Protein AF-A0A1B6C980-F1 (afdb_monomer_lite)

InterPro domains:
  IPR018631 AAA-ATPase-like domain [PF09820] (19-109)

pLDDT: mean 79.02, std 10.51, range [51.47, 93.81]

Secondary structure (DSSP, 8-state):
-GGG-GGGGSSHHHHHHHHHHHTT-S---SHHHHHHHHHHHHHHHHHHHTSPEEEEETTTTHHHHHHHHTT-TTHHHHHHHHHHHHHHHHHTTTTTEEEEEE--SS-HHHH-TTS--SSPPP--TTTSS---SS----HHHHHHHHHHH-SSHHHHHHHHHHHHHHH-

Radius of gyration: 23.88 Å; chains: 1; bounding box: 45×34×68 Å

Organism: NCBI:txid38151

Sequence (168 aa):
YLLKNETLFENKDILNSFRKYRNSEVVLKTHEDVRRPIELLLELLFRHFNHKVYVLIDNYDAHLESLLFTRVSDLDQVLTFIVTVHEEFFHHNEDYISGAFLTGVMRLSTLVPSIPFTRIRHFRFYLDHVFSDFYGIAFFELDHMLEKLFADEAERNETRREIDAYYA

Foldseek 3Di:
DLVVDVVLPPDVVLVVLQVCVVVVVDDQDDLCSLQVNLLSVLVSVCVVVVHADEAEAEALCVVCVVVVVDPDPCSLVVLVSSVCSVVCSCVVRVVRHPYYDYYHPDPSVVVNVPDPPPPDDDDDPPPPDPDDPDDDQDPVSLLVVLVVPDVDPVVSVVVVVVVVVVVD

Structure (mmCIF, N/CA/C/O backbone):
data_AF-A0A1B6C980-F1
#
_entry.id   AF-A0A1B6C980-F1
#
loop_
_atom_site.group_PDB
_atom_site.id
_atom_site.type_symbol
_atom_site.label_atom_id
_atom_site.label_alt_id
_atom_site.label_comp_id
_atom_site.label_asym_id
_atom_site.label_entity_id
_atom_site.label_seq_id
_atom_site.pdbx_PDB_ins_code
_atom_site.Cartn_x
_atom_site.Cartn_y
_atom_site.Cartn_z
_atom_site.occupancy
_atom_site.B_iso_or_equiv
_atom_site.auth_seq_id
_atom_site.auth_comp_id
_atom_site.auth_asym_id
_atom_site.auth_atom_id
_atom_site.pdbx_PDB_model_num
ATOM 1 N N . TYR A 1 1 ? -17.922 1.858 -2.204 1.00 73.69 1 TYR A N 1
ATOM 2 C CA . TYR A 1 1 ? -18.114 0.444 -2.565 1.00 73.69 1 TYR A CA 1
ATOM 3 C C . TYR A 1 1 ? -18.517 -0.363 -1.336 1.00 73.69 1 TYR A C 1
ATOM 5 O O . TYR A 1 1 ? -19.688 -0.697 -1.255 1.00 73.69 1 TYR A O 1
ATOM 13 N N . LEU A 1 2 ? -17.650 -0.519 -0.323 1.00 81.94 2 LEU A N 1
ATOM 14 C CA . LEU A 1 2 ? -17.975 -1.232 0.929 1.00 81.94 2 LEU A CA 1
ATOM 15 C C . LEU A 1 2 ? -19.236 -0.714 1.640 1.00 81.94 2 LEU A C 1
ATOM 17 O O . LEU A 1 2 ? -20.099 -1.505 1.984 1.00 81.94 2 LEU A O 1
ATOM 21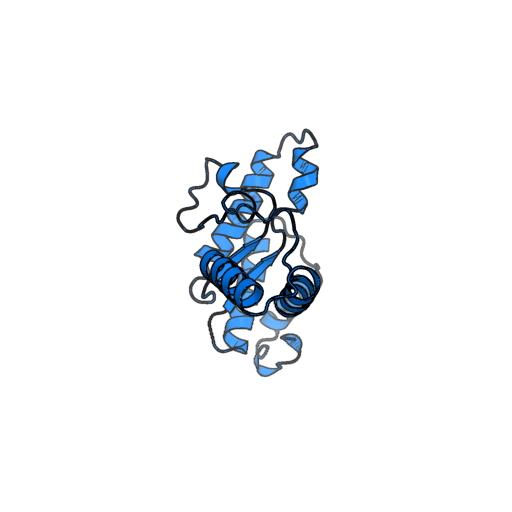 N N . LEU A 1 3 ? -19.408 0.610 1.756 1.00 82.19 3 LEU A N 1
ATOM 22 C CA . LEU A 1 3 ? -20.595 1.242 2.368 1.00 82.19 3 LEU A CA 1
ATOM 23 C C . LEU A 1 3 ? -21.943 0.892 1.709 1.00 82.19 3 LEU A C 1
ATOM 25 O O . LEU A 1 3 ? -22.978 1.232 2.266 1.00 82.19 3 LEU A O 1
ATOM 29 N N . LYS A 1 4 ? -21.941 0.278 0.518 1.00 82.56 4 LYS A N 1
ATOM 30 C CA . LYS A 1 4 ? -23.165 -0.182 -0.156 1.00 82.56 4 LYS A CA 1
ATOM 31 C C . LYS A 1 4 ? -23.596 -1.583 0.299 1.00 82.56 4 LYS A C 1
ATOM 33 O O . LYS A 1 4 ? -24.686 -2.009 -0.053 1.00 82.56 4 LYS A O 1
ATOM 38 N N . ASN A 1 5 ? -22.740 -2.305 1.020 1.00 80.31 5 ASN A N 1
ATOM 39 C CA . ASN A 1 5 ? -23.028 -3.632 1.546 1.00 80.31 5 ASN A CA 1
ATOM 40 C C . ASN A 1 5 ? -23.474 -3.493 3.012 1.00 80.31 5 ASN A C 1
ATOM 42 O O . ASN A 1 5 ? -22.651 -3.277 3.899 1.00 80.31 5 ASN A O 1
ATOM 46 N N . GLU A 1 6 ? -24.785 -3.571 3.250 1.00 75.94 6 GLU A N 1
ATOM 47 C CA . GLU A 1 6 ? -25.385 -3.357 4.575 1.00 75.94 6 GLU A CA 1
ATOM 48 C C . GLU A 1 6 ? -25.046 -4.475 5.573 1.00 75.94 6 GLU A C 1
ATOM 50 O O . GLU A 1 6 ? -24.842 -4.194 6.752 1.00 75.94 6 GLU A O 1
ATOM 55 N N . THR A 1 7 ? -24.883 -5.717 5.104 1.00 81.88 7 THR A N 1
ATOM 56 C CA . THR A 1 7 ? -24.521 -6.872 5.950 1.00 81.88 7 THR A CA 1
ATOM 57 C C . THR A 1 7 ? -23.082 -6.795 6.465 1.00 81.88 7 THR A C 1
ATOM 59 O O . THR A 1 7 ? -22.725 -7.430 7.450 1.00 81.88 7 THR A O 1
ATOM 62 N N . LEU A 1 8 ? -22.229 -5.983 5.835 1.00 82.88 8 LEU A N 1
ATOM 63 C CA . LEU A 1 8 ? -20.859 -5.755 6.298 1.00 82.88 8 LEU A CA 1
ATOM 64 C C . LEU A 1 8 ? -20.797 -4.950 7.608 1.00 82.88 8 LEU A C 1
ATOM 66 O O . LEU A 1 8 ? -19.801 -5.006 8.328 1.00 82.88 8 LEU A O 1
ATOM 70 N N . PHE A 1 9 ? -21.850 -4.182 7.897 1.00 85.06 9 PHE A N 1
ATOM 71 C CA . PHE A 1 9 ? -21.899 -3.176 8.958 1.00 85.06 9 PHE A CA 1
ATOM 72 C C . PHE A 1 9 ? -23.024 -3.437 9.965 1.00 85.06 9 PHE A C 1
ATOM 74 O O . PHE A 1 9 ? -23.601 -2.498 10.514 1.00 85.06 9 PHE A O 1
ATOM 81 N N . GLU A 1 10 ? -23.323 -4.709 10.240 1.00 75.44 10 GLU A N 1
ATOM 82 C CA . GLU A 1 10 ? -24.309 -5.102 11.259 1.00 75.44 10 GLU A CA 1
ATOM 83 C C . GLU A 1 10 ? -23.983 -4.500 12.637 1.00 75.44 10 GLU A C 1
ATOM 85 O O . GLU A 1 10 ? -24.878 -4.101 13.385 1.00 75.44 10 GLU A O 1
ATOM 90 N N . ASN A 1 11 ? -22.690 -4.341 12.943 1.00 83.44 11 ASN A N 1
ATOM 91 C CA . ASN A 1 11 ? -22.224 -3.588 14.098 1.00 83.44 11 ASN A CA 1
ATOM 92 C C . ASN A 1 11 ? -22.044 -2.095 13.750 1.00 83.44 11 ASN A C 1
ATOM 94 O O . ASN A 1 11 ? -21.138 -1.707 13.005 1.00 83.44 11 ASN A O 1
ATOM 98 N N . LYS A 1 12 ? -22.873 -1.237 14.357 1.00 84.81 12 LYS A N 1
ATOM 99 C CA . LYS A 1 12 ? -22.820 0.223 14.173 1.00 84.81 12 LYS A CA 1
ATOM 100 C C . LYS A 1 12 ? -21.494 0.847 14.619 1.00 84.81 12 LYS A C 1
ATOM 102 O O . LYS A 1 12 ? -21.102 1.867 14.053 1.00 84.81 12 LYS A O 1
ATOM 107 N N . ASP A 1 13 ? -20.778 0.241 15.563 1.00 86.69 13 ASP A N 1
ATOM 108 C CA . ASP A 1 13 ? -19.482 0.746 16.030 1.00 86.69 13 ASP A CA 1
ATOM 109 C C . ASP A 1 13 ? -18.399 0.596 14.957 1.00 86.69 13 ASP A C 1
ATOM 111 O O . ASP A 1 13 ? -17.573 1.494 14.768 1.00 86.69 13 ASP A O 1
ATOM 115 N N . ILE A 1 14 ? -18.455 -0.494 14.186 1.00 86.19 14 ILE A N 1
ATOM 116 C CA . ILE A 1 14 ? -17.573 -0.732 13.037 1.00 86.19 14 ILE A CA 1
ATOM 117 C C . ILE A 1 14 ? -17.851 0.297 11.939 1.00 86.19 14 ILE A C 1
ATOM 119 O O . ILE A 1 14 ? -16.922 0.904 11.404 1.00 86.19 14 ILE A O 1
ATOM 123 N N . LEU A 1 15 ? -19.129 0.557 11.643 1.00 87.75 15 LEU A N 1
ATOM 124 C CA . LEU A 1 15 ? -19.528 1.570 10.663 1.00 87.75 15 LEU A CA 1
ATOM 125 C C . LEU A 1 15 ? -19.055 2.972 11.058 1.00 87.75 15 LEU A C 1
ATOM 127 O O . LEU A 1 15 ? -18.539 3.712 10.218 1.00 87.75 15 LEU A O 1
ATOM 131 N N . ASN A 1 16 ? -19.227 3.337 12.328 1.00 87.62 16 ASN A N 1
ATOM 132 C CA . ASN A 1 16 ? -18.799 4.632 12.847 1.00 87.62 16 ASN A CA 1
ATOM 133 C C . ASN A 1 16 ? -17.276 4.768 12.799 1.00 87.62 16 ASN A C 1
ATOM 135 O O . ASN A 1 16 ? -16.776 5.784 12.322 1.00 87.62 16 ASN A O 1
ATOM 139 N N . SER A 1 17 ? -16.546 3.727 13.203 1.00 85.88 17 SER A N 1
ATOM 140 C CA . SER A 1 17 ? -15.082 3.697 13.126 1.00 85.88 17 SER A CA 1
ATOM 141 C C . SER A 1 17 ? -14.601 3.850 11.683 1.00 85.88 17 SER A C 1
ATOM 143 O O . SER A 1 17 ? -13.804 4.738 11.390 1.00 85.88 17 SER A O 1
ATOM 145 N N . PHE A 1 18 ? -15.158 3.073 10.749 1.00 89.00 18 PHE A N 1
ATOM 146 C CA . PHE A 1 18 ? -14.820 3.158 9.328 1.00 89.00 18 PHE A CA 1
ATOM 147 C C . PHE A 1 18 ? -15.080 4.558 8.745 1.00 89.00 18 PHE A C 1
ATOM 149 O O . PHE A 1 18 ? -14.249 5.095 8.011 1.00 89.00 18 PHE A O 1
ATOM 156 N N . ARG A 1 19 ? -16.211 5.188 9.094 1.00 88.94 19 ARG A N 1
ATOM 157 C CA . ARG A 1 19 ? -16.532 6.564 8.672 1.00 88.94 19 ARG A CA 1
ATOM 158 C C . ARG A 1 19 ? -15.549 7.584 9.238 1.00 88.94 19 ARG A C 1
ATOM 160 O O . ARG A 1 19 ? -15.079 8.431 8.484 1.00 88.94 19 ARG A O 1
ATOM 167 N N . LYS A 1 20 ? -15.203 7.458 10.521 1.00 88.25 20 LYS A N 1
ATOM 168 C CA . LYS A 1 20 ? -14.270 8.352 11.215 1.00 88.25 20 LYS A CA 1
ATOM 169 C C . LYS A 1 20 ? -12.906 8.394 10.518 1.00 88.25 20 LYS A C 1
ATOM 171 O O . LYS A 1 20 ? -12.362 9.470 10.283 1.00 88.25 20 LYS A O 1
ATOM 176 N N . TYR A 1 21 ? -12.380 7.228 10.141 1.00 86.44 21 TYR A N 1
ATOM 177 C CA . TYR A 1 21 ? -11.101 7.125 9.436 1.00 86.44 21 TYR A CA 1
ATOM 178 C C . TYR A 1 21 ? -11.184 7.586 7.981 1.00 86.44 21 TYR A C 1
ATOM 180 O O . TYR A 1 21 ? -10.301 8.296 7.514 1.00 86.44 21 TYR A O 1
ATOM 188 N N . ARG A 1 22 ? -12.270 7.248 7.274 1.00 85.56 22 ARG A N 1
ATOM 189 C CA . ARG A 1 22 ? -12.486 7.682 5.885 1.00 85.56 22 ARG A CA 1
ATOM 190 C C . ARG A 1 22 ? -12.545 9.205 5.746 1.00 85.56 22 ARG A C 1
ATOM 192 O O . ARG A 1 22 ? -12.067 9.739 4.751 1.00 85.56 22 ARG A O 1
ATOM 199 N N . ASN A 1 23 ? -13.178 9.882 6.698 1.00 86.00 23 ASN A N 1
ATOM 200 C CA . ASN A 1 23 ? -13.389 11.327 6.656 1.00 86.00 23 ASN A CA 1
ATOM 201 C C . ASN A 1 23 ? -12.212 12.126 7.242 1.00 86.00 23 ASN A C 1
ATOM 203 O O . ASN A 1 23 ? -12.319 13.343 7.375 1.00 86.00 23 ASN A O 1
ATOM 207 N N . SER A 1 24 ? -11.114 11.461 7.621 1.00 78.69 24 SER A N 1
ATOM 208 C CA . SER A 1 24 ? -9.964 12.087 8.283 1.00 78.69 24 SER A CA 1
ATOM 209 C C . SER A 1 24 ? -10.337 12.853 9.563 1.00 78.69 24 SER A C 1
ATOM 211 O O . SER A 1 24 ? -9.693 13.831 9.929 1.00 78.69 24 SER A O 1
ATOM 213 N N . GLU A 1 25 ? -11.369 12.393 10.279 1.00 82.12 25 GLU A N 1
ATOM 214 C CA . GLU A 1 25 ? -11.817 12.974 11.557 1.00 82.12 25 GLU A CA 1
ATOM 215 C C . GLU A 1 25 ? -10.912 12.550 12.733 1.00 82.12 25 GLU A C 1
ATOM 217 O O . GLU A 1 25 ? -11.121 12.946 13.882 1.00 82.12 25 GLU A O 1
ATOM 222 N N . VAL A 1 26 ? -9.905 11.712 12.462 1.00 80.31 26 VAL A N 1
ATOM 223 C CA . VAL A 1 26 ? -8.905 11.246 13.425 1.00 80.31 26 VAL A CA 1
ATOM 224 C C . VAL A 1 26 ? -7.564 11.880 13.105 1.00 80.31 26 VAL A C 1
ATOM 226 O O . VAL A 1 26 ? -7.072 11.776 11.985 1.00 80.31 26 VAL A O 1
ATOM 229 N N . VAL A 1 27 ? -6.936 12.470 14.118 1.00 80.25 27 VAL A N 1
ATOM 230 C CA . VAL A 1 27 ? -5.525 12.843 14.026 1.00 80.25 27 VAL A CA 1
ATOM 231 C C . VAL A 1 27 ? -4.696 11.594 14.293 1.00 80.25 27 VAL A C 1
ATOM 233 O O . VAL A 1 27 ? -4.704 11.081 15.410 1.00 80.25 27 VAL A O 1
ATOM 236 N N . LEU A 1 28 ? -4.001 11.110 13.268 1.00 80.56 28 LEU A N 1
ATOM 237 C CA . LEU A 1 28 ? -3.110 9.959 13.368 1.00 80.56 28 LEU A CA 1
ATOM 238 C C . LEU A 1 28 ? -1.785 10.428 13.972 1.00 80.56 28 LEU A C 1
ATOM 240 O O . LEU A 1 28 ? -1.039 11.158 13.322 1.00 80.56 28 LEU A O 1
ATOM 244 N N . LYS A 1 29 ? -1.529 10.088 15.238 1.00 78.06 29 LYS A N 1
ATOM 245 C CA . LYS A 1 29 ? -0.325 10.541 15.961 1.00 78.06 29 LYS A CA 1
ATOM 246 C C . LYS A 1 29 ? 0.613 9.403 16.321 1.00 78.06 29 LYS A C 1
ATOM 248 O O . LYS A 1 29 ? 1.796 9.635 16.542 1.00 78.06 29 LYS A O 1
ATOM 253 N N . THR A 1 30 ? 0.075 8.199 16.438 1.00 79.38 30 THR A N 1
ATOM 254 C CA . THR A 1 30 ? 0.794 7.018 16.903 1.00 79.38 30 THR A CA 1
ATOM 255 C C . THR A 1 30 ? 0.762 5.916 15.854 1.00 79.38 30 THR A C 1
ATOM 257 O O . THR A 1 30 ? -0.080 5.917 14.957 1.00 79.38 30 THR A O 1
ATOM 260 N N . HIS A 1 31 ? 1.659 4.941 16.002 1.00 74.25 31 HIS A N 1
ATOM 261 C CA . HIS A 1 31 ? 1.663 3.741 15.169 1.00 74.25 31 HIS A CA 1
ATOM 262 C C . HIS A 1 31 ? 0.305 3.015 15.208 1.00 74.25 31 HIS A C 1
ATOM 264 O O . HIS A 1 31 ? -0.259 2.655 14.179 1.00 74.25 31 HIS A O 1
ATOM 270 N N . GLU A 1 32 ? -0.285 2.906 16.401 1.00 78.81 32 GLU A N 1
ATOM 271 C CA . GLU A 1 32 ? -1.610 2.317 16.617 1.00 78.81 32 GLU A CA 1
ATOM 272 C C . GLU A 1 32 ? -2.736 3.050 15.886 1.00 78.81 32 GLU A C 1
ATOM 274 O O . GLU A 1 32 ? -3.665 2.409 15.387 1.00 78.81 32 GLU A O 1
ATOM 279 N N . ASP A 1 33 ? -2.657 4.382 15.803 1.00 81.56 33 ASP A N 1
ATOM 280 C CA . ASP A 1 33 ? -3.660 5.173 15.089 1.00 81.56 33 ASP A CA 1
ATOM 281 C C . ASP A 1 33 ? -3.665 4.849 13.595 1.00 81.56 33 ASP A C 1
ATOM 283 O O . ASP A 1 33 ? -4.721 4.924 12.973 1.00 81.56 33 ASP A O 1
ATOM 287 N N . VAL A 1 34 ? -2.512 4.471 13.034 1.00 81.00 34 VAL A N 1
ATOM 288 C CA . VAL A 1 34 ? -2.361 4.075 11.628 1.00 81.00 34 VAL A CA 1
ATOM 289 C C . VAL A 1 34 ? -2.678 2.595 11.426 1.00 81.00 34 VAL A C 1
ATOM 291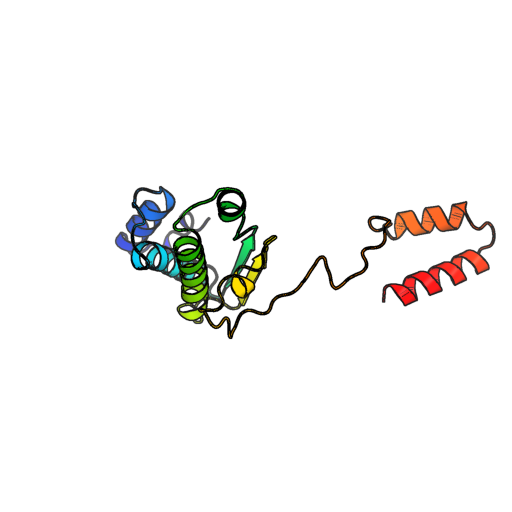 O O . VAL A 1 34 ? -3.366 2.245 10.472 1.00 81.00 34 VAL A O 1
ATOM 294 N N . ARG A 1 35 ? -2.240 1.720 12.336 1.00 81.94 35 ARG A N 1
ATOM 295 C CA . ARG A 1 35 ? -2.447 0.268 12.239 1.00 81.94 35 ARG A CA 1
ATOM 296 C C . ARG A 1 35 ? -3.934 -0.095 12.242 1.00 81.94 35 ARG A C 1
ATOM 298 O O . ARG A 1 35 ? -4.431 -0.694 11.292 1.00 81.94 35 ARG A O 1
ATOM 305 N N . ARG A 1 36 ? -4.676 0.332 13.268 1.00 84.44 36 ARG A N 1
ATOM 306 C CA . ARG A 1 36 ? -6.097 -0.019 13.470 1.00 84.44 36 ARG A CA 1
ATOM 307 C C . ARG A 1 36 ? -7.019 0.235 12.269 1.00 84.44 36 ARG A C 1
ATOM 309 O O . ARG A 1 36 ? -7.784 -0.667 11.931 1.00 84.44 36 ARG A O 1
ATOM 316 N N . PRO A 1 37 ? -7.022 1.418 11.623 1.00 86.88 37 PRO A N 1
ATOM 317 C CA . PRO A 1 37 ? -7.894 1.650 10.473 1.00 86.88 37 PRO A CA 1
ATOM 318 C C . PRO A 1 37 ? -7.577 0.751 9.291 1.00 86.88 37 PRO A C 1
ATOM 320 O O . PRO A 1 37 ? -8.479 0.390 8.536 1.00 86.88 37 PRO A O 1
ATOM 323 N N . ILE A 1 38 ? -6.305 0.410 9.124 1.00 85.06 38 ILE A N 1
ATOM 324 C CA . ILE A 1 38 ? -5.862 -0.418 8.021 1.00 85.06 38 ILE A CA 1
ATOM 325 C C . ILE A 1 38 ? -6.285 -1.875 8.251 1.00 85.06 38 ILE A C 1
ATOM 327 O O . ILE A 1 38 ? -6.862 -2.481 7.351 1.00 85.06 38 ILE A O 1
ATOM 331 N N . GLU A 1 39 ? -6.094 -2.407 9.460 1.00 87.50 39 GLU A N 1
ATOM 332 C CA . GLU A 1 39 ? -6.590 -3.742 9.834 1.00 87.50 39 GLU A CA 1
ATOM 333 C C . GLU A 1 39 ? -8.106 -3.837 9.664 1.00 87.50 39 GLU A C 1
ATOM 335 O O . GLU A 1 39 ? -8.611 -4.770 9.042 1.00 87.50 39 GLU A O 1
ATOM 340 N N . LEU A 1 40 ? -8.832 -2.815 10.130 1.00 89.62 40 LEU A N 1
ATOM 341 C CA . LEU A 1 40 ? -10.279 -2.730 9.961 1.00 89.62 40 LEU A CA 1
ATOM 342 C C . LEU A 1 40 ? -10.678 -2.766 8.480 1.00 89.62 40 LEU A C 1
ATOM 344 O O . LEU A 1 40 ? -11.624 -3.455 8.103 1.00 89.62 40 LEU A O 1
ATOM 348 N N . LEU A 1 41 ? -9.974 -2.021 7.625 1.00 90.06 41 LEU A N 1
ATOM 349 C CA . LEU A 1 41 ? -10.241 -2.014 6.190 1.00 90.06 41 LEU A CA 1
ATOM 350 C C . LEU A 1 41 ? -10.020 -3.401 5.574 1.00 90.06 41 LEU A C 1
ATOM 352 O O . LEU A 1 41 ? -10.858 -3.849 4.792 1.00 90.06 41 LEU A O 1
ATOM 356 N N . LEU A 1 42 ? -8.927 -4.079 5.920 1.00 90.00 42 LEU A N 1
ATOM 357 C CA . LEU A 1 42 ? -8.625 -5.415 5.410 1.00 90.00 42 LEU A CA 1
ATOM 358 C C . LEU A 1 42 ? -9.632 -6.460 5.880 1.00 90.00 42 LEU A C 1
ATOM 360 O O . LEU A 1 42 ? -10.081 -7.258 5.063 1.00 90.00 42 LEU A O 1
ATOM 364 N N . GLU A 1 43 ? -10.030 -6.427 7.152 1.00 90.44 43 GLU A N 1
ATOM 365 C CA . GLU A 1 43 ? -11.065 -7.316 7.678 1.00 90.44 43 GLU A CA 1
ATOM 366 C C . GLU A 1 43 ? -12.379 -7.122 6.906 1.00 90.44 43 GLU A C 1
ATOM 368 O O . GLU A 1 43 ? -13.004 -8.088 6.463 1.00 90.44 43 GLU A O 1
ATOM 373 N N . LEU A 1 44 ? -12.786 -5.867 6.684 1.00 91.12 44 LEU A N 1
ATOM 374 C CA . LEU A 1 44 ? -13.995 -5.546 5.924 1.00 91.12 44 LEU A CA 1
ATOM 375 C C . LEU A 1 44 ? -13.897 -6.013 4.467 1.00 91.12 44 LEU A C 1
ATOM 377 O O . LEU A 1 44 ? -14.868 -6.544 3.930 1.00 91.12 44 LEU A O 1
ATOM 381 N N . LEU A 1 45 ? -12.740 -5.843 3.825 1.00 90.94 45 LEU A N 1
ATOM 382 C CA . LEU A 1 45 ? -12.501 -6.328 2.466 1.00 90.94 45 LEU A CA 1
ATOM 383 C C . LEU A 1 45 ? -12.545 -7.858 2.402 1.00 90.94 45 LEU A C 1
ATOM 385 O O . LEU A 1 45 ? -13.224 -8.406 1.534 1.00 90.94 45 LEU A O 1
ATOM 389 N N . PHE A 1 46 ? -11.891 -8.539 3.343 1.00 91.69 46 PHE A N 1
ATOM 390 C CA . PHE A 1 46 ? -11.900 -9.993 3.449 1.00 91.69 46 PHE A CA 1
ATOM 391 C C . PHE A 1 46 ? -13.323 -10.522 3.622 1.00 91.69 46 PHE A C 1
ATOM 393 O O . PHE A 1 46 ? -13.746 -11.390 2.866 1.00 91.69 46 PHE A O 1
ATOM 400 N N . ARG A 1 47 ? -14.105 -9.947 4.543 1.00 90.31 47 ARG A N 1
ATOM 401 C CA . ARG A 1 47 ? -15.521 -10.300 4.736 1.00 90.31 47 ARG A CA 1
ATOM 402 C C . ARG A 1 47 ? -16.360 -10.037 3.489 1.00 90.31 47 ARG A C 1
ATOM 404 O O . ARG A 1 47 ? -17.243 -10.823 3.168 1.00 90.31 47 ARG A O 1
ATOM 411 N N . HIS A 1 48 ? -16.100 -8.932 2.793 1.00 90.69 48 HIS A N 1
ATOM 412 C CA . HIS A 1 48 ? -16.878 -8.541 1.622 1.00 90.69 48 HIS A CA 1
ATOM 413 C C . HIS A 1 48 ? -16.650 -9.479 0.434 1.00 90.69 48 HIS A C 1
ATOM 415 O O . HIS A 1 48 ? -17.606 -9.865 -0.235 1.00 90.69 48 HIS A O 1
ATOM 421 N N . PHE A 1 49 ? -15.392 -9.829 0.163 1.00 89.88 49 PHE A N 1
ATOM 422 C CA . PHE A 1 49 ? -15.023 -10.693 -0.958 1.00 89.88 49 PHE A CA 1
ATOM 423 C C . PHE A 1 49 ? -14.984 -12.179 -0.584 1.00 89.88 49 PHE A C 1
ATOM 425 O O . PHE A 1 49 ? -14.909 -13.023 -1.474 1.00 89.88 49 PHE A O 1
ATOM 432 N N . ASN A 1 50 ? -15.038 -12.497 0.711 1.00 91.12 50 ASN A N 1
ATOM 433 C CA . ASN A 1 50 ? -14.853 -13.829 1.290 1.00 91.12 50 ASN A CA 1
ATOM 434 C C . ASN A 1 50 ? -13.537 -14.510 0.863 1.00 91.12 50 ASN A C 1
ATOM 436 O O . ASN A 1 50 ? -13.463 -15.731 0.754 1.00 91.12 50 ASN A O 1
ATOM 440 N N . HIS A 1 51 ? -12.513 -13.710 0.562 1.00 92.56 51 HIS A N 1
ATOM 441 C CA . HIS A 1 51 ? -11.199 -14.151 0.103 1.00 92.56 51 HIS A CA 1
ATOM 442 C C . HIS A 1 51 ? -10.139 -13.158 0.577 1.00 92.56 51 HIS A C 1
ATOM 444 O O . HIS A 1 51 ? -10.415 -11.963 0.722 1.00 92.56 51 HIS A O 1
ATOM 450 N N . LYS A 1 52 ? -8.912 -13.648 0.784 1.00 93.81 52 LYS A N 1
ATOM 451 C CA . LYS A 1 52 ? -7.753 -12.788 1.037 1.00 93.81 52 LYS A CA 1
ATOM 452 C C . LYS A 1 52 ? -7.534 -11.846 -0.143 1.00 93.81 52 LYS A C 1
ATOM 454 O O . LYS A 1 52 ? -7.692 -12.242 -1.298 1.00 93.81 52 LYS A O 1
ATOM 459 N N . VAL A 1 53 ? -7.168 -10.602 0.143 1.00 89.94 53 VAL A N 1
ATOM 460 C CA . VAL A 1 53 ? -6.987 -9.572 -0.885 1.00 89.94 53 VAL A CA 1
ATOM 461 C C . VAL A 1 53 ? -5.527 -9.422 -1.289 1.00 89.94 53 VAL A C 1
ATOM 463 O O . VAL A 1 53 ? -4.617 -9.647 -0.491 1.00 89.94 53 VAL A O 1
ATOM 466 N N . TYR A 1 54 ? -5.303 -9.011 -2.534 1.00 89.94 54 TYR A N 1
ATOM 467 C CA . TYR A 1 54 ? -4.020 -8.460 -2.955 1.00 89.94 54 TYR A CA 1
ATOM 468 C C . TYR A 1 54 ? -4.040 -6.947 -2.771 1.00 89.94 54 TYR A C 1
ATOM 470 O O . TYR A 1 54 ? -4.995 -6.285 -3.180 1.00 89.94 54 TYR A O 1
ATOM 478 N N . VAL A 1 55 ? -2.988 -6.401 -2.165 1.00 87.56 55 VAL A N 1
ATOM 479 C CA . VAL A 1 55 ? -2.864 -4.958 -1.939 1.00 87.56 55 VAL A CA 1
ATOM 480 C C . VAL A 1 55 ? -1.886 -4.362 -2.940 1.00 87.56 55 VAL A C 1
ATOM 482 O O . VAL A 1 55 ? -0.736 -4.782 -3.012 1.00 87.56 55 VAL A O 1
ATOM 485 N N . LEU A 1 56 ? -2.334 -3.356 -3.683 1.00 88.81 56 LEU A N 1
ATOM 486 C CA . LEU A 1 56 ? -1.477 -2.515 -4.510 1.00 88.81 56 LEU A CA 1
ATOM 487 C C . LEU A 1 56 ? -1.344 -1.150 -3.837 1.00 88.81 56 LEU A C 1
ATOM 489 O O . LEU A 1 56 ? -2.352 -0.476 -3.627 1.00 88.81 56 LEU A O 1
ATOM 493 N N . ILE A 1 57 ? -0.117 -0.745 -3.518 1.00 85.69 57 ILE A N 1
ATOM 494 C CA . ILE A 1 57 ? 0.183 0.617 -3.068 1.00 85.69 57 ILE A CA 1
ATOM 495 C C . ILE A 1 57 ? 1.053 1.261 -4.134 1.00 85.69 5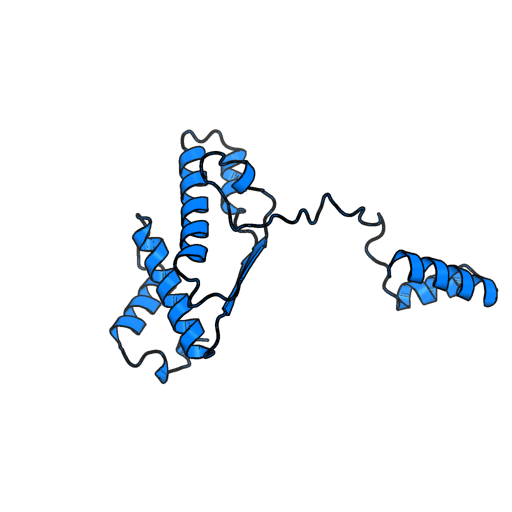7 ILE A C 1
ATOM 497 O O . ILE A 1 57 ? 2.210 0.880 -4.317 1.00 85.69 57 ILE A O 1
ATOM 501 N N . ASP A 1 58 ? 0.462 2.214 -4.844 1.00 86.94 58 ASP A N 1
ATOM 502 C CA . ASP A 1 58 ? 1.160 2.956 -5.880 1.00 86.94 58 ASP A CA 1
ATOM 503 C C . ASP A 1 58 ? 1.914 4.153 -5.285 1.00 86.94 58 ASP A C 1
ATOM 505 O O . ASP A 1 58 ? 1.383 4.836 -4.406 1.00 86.94 58 ASP A O 1
ATOM 509 N N . ASN A 1 59 ? 3.134 4.396 -5.764 1.00 85.19 59 ASN A N 1
ATOM 510 C CA . ASN A 1 59 ? 4.011 5.502 -5.374 1.00 85.19 59 ASN A CA 1
ATOM 511 C C . ASN A 1 59 ? 4.107 5.696 -3.851 1.00 85.19 59 ASN A C 1
ATOM 513 O O . ASN A 1 59 ? 3.915 6.799 -3.327 1.00 85.19 59 ASN A O 1
ATOM 517 N N . TYR A 1 60 ? 4.400 4.606 -3.131 1.00 82.88 60 TYR A N 1
ATOM 518 C CA . TYR A 1 60 ? 4.391 4.583 -1.661 1.00 82.88 60 TYR A CA 1
ATOM 519 C C . TYR A 1 60 ? 5.395 5.564 -1.033 1.00 82.88 60 TYR A C 1
ATOM 521 O O . TYR A 1 60 ? 5.243 5.941 0.122 1.00 82.88 60 TYR A O 1
ATOM 529 N N . ASP A 1 61 ? 6.396 6.012 -1.786 1.00 81.38 61 ASP A N 1
ATOM 530 C CA . ASP A 1 61 ? 7.475 6.901 -1.359 1.00 81.38 61 ASP A CA 1
ATOM 531 C C . ASP A 1 61 ? 7.347 8.346 -1.873 1.00 81.38 61 ASP A C 1
ATOM 533 O O . ASP A 1 61 ? 8.188 9.181 -1.542 1.00 81.38 61 ASP A O 1
ATOM 537 N N . ALA A 1 62 ? 6.293 8.694 -2.620 1.00 83.94 62 ALA A N 1
ATOM 538 C CA . ALA A 1 62 ? 6.162 10.020 -3.242 1.00 83.94 62 ALA A CA 1
ATOM 539 C C . ALA A 1 62 ? 6.243 11.187 -2.241 1.00 83.94 62 ALA A C 1
ATOM 541 O O . ALA A 1 62 ? 6.796 12.246 -2.527 1.00 83.94 62 ALA A O 1
ATOM 542 N N . HIS A 1 63 ? 5.720 10.998 -1.030 1.00 78.12 63 HIS A N 1
ATOM 543 C CA . HIS A 1 63 ? 5.739 12.025 0.013 1.00 78.12 63 HIS A CA 1
ATOM 544 C C . HIS A 1 63 ? 7.140 12.268 0.600 1.00 78.12 63 HIS A C 1
ATOM 546 O O . HIS A 1 63 ? 7.380 13.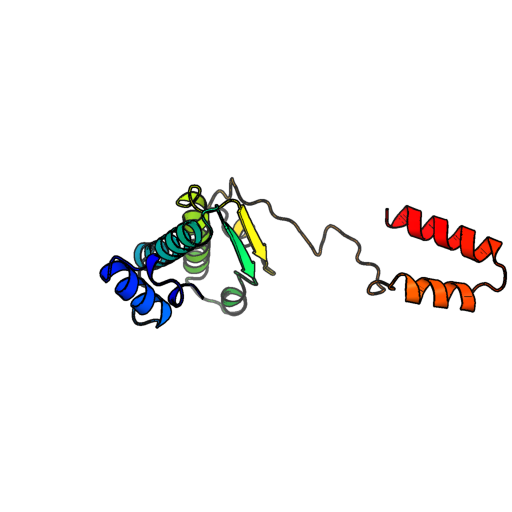312 1.209 1.00 78.12 63 HIS A O 1
ATOM 552 N N . LEU A 1 64 ? 8.073 11.336 0.397 1.00 78.94 64 LEU A N 1
ATOM 553 C CA . LEU A 1 64 ? 9.454 11.444 0.856 1.00 78.94 64 LEU A CA 1
ATOM 554 C C . LEU A 1 64 ? 10.353 12.178 -0.127 1.00 78.94 64 LEU A C 1
ATOM 556 O O . LEU A 1 64 ? 11.371 12.719 0.297 1.00 78.94 64 LEU A O 1
ATOM 560 N N . GLU A 1 65 ? 9.979 12.232 -1.406 1.00 75.38 65 GLU A N 1
ATOM 561 C CA . GLU A 1 65 ? 10.781 12.859 -2.457 1.00 75.38 65 GLU A CA 1
ATOM 562 C C . GLU A 1 65 ? 11.190 14.284 -2.055 1.00 75.38 65 GLU A C 1
ATOM 564 O O . GLU A 1 65 ? 12.371 14.623 -2.030 1.00 75.38 65 GLU A O 1
ATOM 569 N N . SER A 1 66 ? 10.227 15.087 -1.594 1.00 74.50 66 SER A N 1
ATOM 570 C CA . SER A 1 66 ? 10.484 16.448 -1.105 1.00 74.50 66 SER A CA 1
ATOM 571 C C . SER A 1 66 ? 11.403 16.511 0.126 1.00 74.50 66 SER A C 1
ATOM 573 O O . SER A 1 66 ? 12.201 17.441 0.263 1.00 74.50 66 SER A O 1
ATOM 575 N N . LEU A 1 67 ? 11.331 15.517 1.015 1.00 73.19 67 LEU A N 1
ATOM 576 C CA . LEU A 1 67 ? 12.083 15.481 2.272 1.00 73.19 67 LEU A CA 1
ATOM 577 C C . LEU A 1 67 ? 13.550 15.109 2.065 1.00 73.19 67 LEU A C 1
ATOM 579 O O . LEU A 1 67 ? 14.380 15.442 2.901 1.00 73.19 67 LEU A O 1
ATOM 583 N N . LEU A 1 68 ? 13.884 14.461 0.954 1.00 67.19 68 LEU A N 1
ATOM 584 C CA . LEU A 1 68 ? 15.256 14.070 0.628 1.00 67.19 68 LEU A CA 1
ATOM 585 C C . LEU A 1 68 ? 16.067 15.210 0.023 1.00 67.19 68 LEU A C 1
ATOM 587 O O . LEU A 1 68 ? 17.274 15.303 0.240 1.00 67.19 68 LEU A O 1
ATOM 591 N N . PHE A 1 69 ? 15.402 16.096 -0.717 1.00 68.38 69 PHE A N 1
ATOM 592 C CA . PHE A 1 69 ? 16.030 17.293 -1.279 1.00 68.38 69 PHE A CA 1
ATOM 593 C C . PHE A 1 69 ? 16.086 18.457 -0.285 1.00 68.38 69 PHE A C 1
ATOM 595 O O . PHE A 1 69 ? 16.764 19.457 -0.529 1.00 68.38 69 PHE A O 1
ATOM 602 N N . THR A 1 70 ? 15.422 18.315 0.861 1.00 68.94 70 THR A N 1
ATOM 603 C CA . THR A 1 70 ? 15.435 19.295 1.944 1.00 68.94 70 THR A CA 1
ATOM 604 C C . THR A 1 70 ? 16.289 18.748 3.089 1.00 68.94 70 THR A C 1
ATOM 606 O O . THR A 1 70 ? 16.148 17.596 3.473 1.00 68.94 70 THR A O 1
ATOM 609 N N . ARG A 1 71 ? 17.200 19.539 3.672 1.00 66.06 71 ARG A N 1
ATOM 610 C CA . ARG A 1 71 ? 17.959 19.096 4.859 1.00 66.06 71 ARG A CA 1
ATOM 611 C C . ARG A 1 71 ? 17.048 19.091 6.089 1.00 66.06 71 ARG A C 1
ATOM 613 O O . ARG A 1 71 ? 17.040 20.051 6.855 1.00 66.06 71 ARG A O 1
ATOM 620 N N . VAL A 1 72 ? 16.264 18.030 6.247 1.00 75.62 72 VAL A N 1
ATOM 621 C CA . VAL A 1 72 ? 15.406 17.802 7.415 1.00 75.62 72 VAL A CA 1
ATOM 622 C C . VAL A 1 72 ? 16.205 17.018 8.454 1.00 75.62 72 VAL A C 1
ATOM 624 O O . VAL A 1 72 ? 16.767 15.974 8.134 1.00 75.62 72 VAL A O 1
ATOM 627 N N . SER A 1 73 ? 16.278 17.517 9.691 1.00 76.56 73 SER A N 1
ATOM 628 C CA . SER A 1 73 ? 17.031 16.867 10.780 1.00 76.56 73 SER A CA 1
ATOM 629 C C . SER A 1 73 ? 16.497 15.482 11.143 1.00 76.56 73 SER A C 1
ATOM 631 O O . SER A 1 73 ? 17.253 14.641 11.617 1.00 76.56 73 SER A O 1
ATOM 633 N N . ASP A 1 74 ? 15.210 15.249 10.885 1.00 79.38 74 ASP A N 1
ATOM 634 C CA . ASP A 1 74 ? 14.477 14.082 11.374 1.00 79.38 74 ASP A CA 1
ATOM 635 C C . ASP A 1 74 ? 14.157 13.080 10.250 1.00 79.38 74 ASP A C 1
ATOM 637 O O . ASP A 1 74 ? 13.305 12.208 10.412 1.00 79.38 74 ASP A O 1
ATOM 641 N N . LEU A 1 75 ? 14.833 13.194 9.098 1.00 78.88 75 LEU A N 1
ATOM 642 C CA . LEU A 1 75 ? 14.591 12.353 7.920 1.00 78.88 75 LEU A CA 1
ATOM 643 C C . LEU A 1 75 ? 14.657 10.854 8.252 1.00 78.88 75 LEU A C 1
ATOM 645 O O . LEU A 1 75 ? 13.755 10.110 7.878 1.00 78.88 75 LEU A O 1
ATOM 649 N N . ASP A 1 76 ? 15.664 10.421 9.011 1.00 77.12 76 ASP A N 1
ATOM 650 C CA . ASP A 1 76 ? 15.827 9.013 9.397 1.00 77.12 76 ASP A CA 1
ATOM 651 C C . ASP A 1 76 ? 14.652 8.500 10.244 1.00 77.12 76 ASP A C 1
ATOM 653 O O . ASP A 1 76 ? 14.220 7.356 10.088 1.00 77.12 76 ASP A O 1
ATOM 657 N N . GLN A 1 77 ? 14.089 9.346 11.114 1.00 80.38 77 GLN A N 1
ATOM 658 C CA . GLN A 1 77 ? 12.925 8.992 11.932 1.00 80.38 77 GLN A CA 1
ATOM 659 C C . GLN A 1 77 ? 11.667 8.866 11.074 1.00 80.38 77 GLN A C 1
ATOM 661 O O . GLN A 1 77 ? 10.889 7.930 11.255 1.00 80.38 77 GLN A O 1
ATOM 666 N N . VAL A 1 78 ? 11.491 9.774 10.110 1.00 80.19 78 VAL A N 1
ATOM 667 C CA . VAL A 1 78 ? 10.372 9.735 9.161 1.00 80.19 78 VAL A CA 1
ATOM 668 C C . VAL A 1 78 ? 10.452 8.484 8.286 1.00 80.19 78 VAL A C 1
ATOM 670 O O . VAL A 1 78 ? 9.465 7.760 8.163 1.00 80.19 78 VAL A O 1
ATOM 673 N N . LEU A 1 79 ? 11.632 8.186 7.735 1.00 78.56 79 LEU A N 1
ATOM 674 C CA . LEU A 1 79 ? 11.873 6.983 6.936 1.00 78.56 79 LEU A CA 1
ATOM 675 C C . LEU A 1 79 ? 11.591 5.710 7.736 1.00 78.56 79 LEU A C 1
ATOM 677 O O . LEU A 1 79 ? 10.880 4.830 7.254 1.00 78.56 79 LEU A O 1
ATOM 681 N N . THR A 1 80 ? 12.096 5.640 8.970 1.00 78.31 80 THR A N 1
ATOM 682 C CA . THR A 1 80 ? 11.839 4.525 9.891 1.00 78.31 80 THR A CA 1
ATOM 683 C C . THR A 1 80 ? 10.339 4.359 10.129 1.00 78.31 80 THR A C 1
ATOM 685 O O . THR A 1 80 ? 9.822 3.262 9.968 1.00 78.31 80 THR A O 1
ATOM 688 N N . PHE A 1 81 ? 9.617 5.443 10.432 1.00 79.69 81 PHE A N 1
ATOM 689 C CA . PHE A 1 81 ? 8.175 5.398 10.679 1.00 79.69 81 PHE A CA 1
ATOM 690 C C . PHE A 1 81 ? 7.385 4.846 9.485 1.00 79.69 81 PHE A C 1
ATOM 692 O O . PHE A 1 81 ? 6.580 3.934 9.656 1.00 79.69 81 PHE A O 1
ATOM 699 N N . ILE A 1 82 ? 7.625 5.365 8.278 1.00 79.00 82 ILE A N 1
ATOM 700 C CA . ILE A 1 82 ? 6.911 4.935 7.062 1.00 79.00 82 ILE A CA 1
ATOM 701 C C . ILE A 1 82 ? 7.170 3.461 6.778 1.00 79.00 82 ILE A C 1
ATOM 703 O O . ILE A 1 82 ? 6.247 2.700 6.485 1.00 79.00 82 ILE A O 1
ATOM 707 N N . VAL A 1 83 ? 8.430 3.051 6.897 1.00 76.31 83 VAL A N 1
ATOM 708 C CA . VAL A 1 83 ? 8.819 1.657 6.729 1.00 76.31 83 VAL A CA 1
ATOM 709 C C . VAL A 1 83 ? 8.109 0.767 7.743 1.00 76.31 83 VAL A C 1
ATOM 711 O O . VAL A 1 83 ? 7.513 -0.226 7.337 1.00 76.31 83 VAL A O 1
ATOM 714 N N . THR A 1 84 ? 8.145 1.117 9.031 1.00 76.56 84 THR A N 1
ATOM 715 C CA . THR A 1 84 ? 7.511 0.324 10.091 1.00 76.56 84 THR A CA 1
ATOM 716 C C . THR A 1 84 ? 6.006 0.213 9.868 1.00 76.56 84 THR A C 1
ATOM 718 O O . THR A 1 84 ? 5.468 -0.885 9.958 1.00 76.56 84 THR A O 1
ATOM 721 N N . VAL A 1 85 ? 5.338 1.296 9.459 1.00 78.56 85 VAL A N 1
ATOM 722 C CA . VAL A 1 85 ? 3.908 1.271 9.111 1.00 78.56 85 VAL A CA 1
ATOM 723 C C . VAL A 1 85 ? 3.621 0.268 7.996 1.00 78.56 85 VAL A C 1
ATOM 725 O O . VAL A 1 85 ? 2.680 -0.521 8.102 1.00 78.56 85 VAL A O 1
ATOM 728 N N . HIS A 1 86 ? 4.421 0.268 6.928 1.00 77.56 86 HIS A N 1
ATOM 729 C CA . HIS A 1 86 ? 4.243 -0.679 5.830 1.00 77.56 86 HIS A CA 1
ATOM 730 C C . HIS A 1 86 ? 4.576 -2.114 6.243 1.00 77.56 86 HIS A C 1
ATOM 732 O O . HIS A 1 86 ? 3.844 -3.037 5.897 1.00 77.56 86 HIS A O 1
ATOM 738 N N . GLU A 1 87 ? 5.653 -2.323 6.994 1.00 74.94 87 GLU A N 1
ATOM 739 C CA . GLU A 1 87 ? 6.046 -3.651 7.451 1.00 74.94 87 GLU A CA 1
ATOM 740 C C . GLU A 1 87 ? 5.001 -4.254 8.394 1.00 74.94 87 GLU A C 1
ATOM 742 O O . GLU A 1 87 ? 4.595 -5.403 8.197 1.00 74.94 87 GLU A O 1
ATOM 747 N N . GLU A 1 88 ? 4.535 -3.484 9.378 1.00 74.31 88 GLU A N 1
ATOM 748 C CA . GLU A 1 88 ? 3.505 -3.922 10.313 1.00 74.31 88 GLU A CA 1
ATOM 749 C C . GLU A 1 88 ? 2.176 -4.176 9.607 1.00 74.31 88 GLU A C 1
ATOM 751 O O . GLU A 1 88 ? 1.494 -5.146 9.943 1.00 74.31 88 GLU A O 1
ATOM 756 N N . PHE A 1 89 ? 1.833 -3.362 8.604 1.00 78.38 89 PHE A N 1
ATOM 757 C CA . PHE A 1 89 ? 0.662 -3.590 7.768 1.00 78.38 89 PHE A CA 1
ATOM 758 C C . PHE A 1 89 ? 0.692 -4.972 7.112 1.00 78.38 89 PHE A C 1
ATOM 760 O O . PHE A 1 89 ? -0.308 -5.686 7.169 1.00 78.38 89 PHE A O 1
ATOM 767 N N . PHE A 1 90 ? 1.818 -5.380 6.527 1.00 75.50 90 PHE A N 1
ATOM 768 C CA . PHE A 1 90 ? 1.903 -6.679 5.857 1.00 75.50 90 PHE A CA 1
ATOM 769 C C . PHE A 1 90 ? 2.046 -7.852 6.833 1.00 75.50 90 PHE A C 1
ATOM 771 O O . PHE A 1 90 ? 1.425 -8.888 6.609 1.00 75.50 90 PHE A O 1
ATOM 778 N N . HIS A 1 91 ? 2.811 -7.698 7.918 1.00 75.25 91 HIS A N 1
ATOM 779 C CA . HIS A 1 91 ? 3.071 -8.790 8.863 1.00 75.25 91 HIS A CA 1
ATOM 780 C C . HIS A 1 91 ? 1.867 -9.146 9.734 1.00 75.25 91 HIS A C 1
ATOM 782 O O . HIS A 1 91 ? 1.582 -10.324 9.933 1.00 75.25 91 HIS A O 1
ATOM 788 N N . HIS A 1 92 ? 1.150 -8.155 10.266 1.00 77.25 92 HIS A N 1
ATOM 789 C CA . HIS A 1 92 ? 0.062 -8.422 11.214 1.00 77.25 92 HIS A CA 1
ATOM 790 C C . HIS A 1 92 ? -1.252 -8.823 10.533 1.00 77.25 92 HIS A C 1
ATOM 792 O O . HIS A 1 92 ? -2.215 -9.163 11.213 1.00 77.25 92 HIS A O 1
ATOM 798 N N . ASN A 1 93 ? -1.298 -8.813 9.197 1.00 82.56 93 ASN A N 1
ATOM 799 C CA . ASN A 1 93 ? -2.522 -9.023 8.426 1.00 82.56 93 ASN A CA 1
ATOM 800 C C . ASN A 1 93 ? -2.437 -10.181 7.422 1.00 82.56 93 ASN A C 1
ATOM 802 O O . ASN A 1 93 ? -3.177 -10.206 6.435 1.00 82.56 93 ASN A O 1
ATOM 806 N N . GLU A 1 94 ? -1.570 -11.164 7.668 1.00 84.31 94 GLU A N 1
ATOM 807 C CA . GLU A 1 94 ? -1.425 -12.351 6.809 1.00 84.31 94 GLU A CA 1
ATOM 808 C C . GLU A 1 94 ? -2.723 -13.165 6.680 1.00 84.31 94 GLU A C 1
ATOM 810 O O . GLU A 1 94 ? -2.935 -13.847 5.674 1.00 84.31 94 GLU A O 1
ATOM 815 N N . ASP A 1 95 ? -3.631 -13.066 7.652 1.00 88.94 95 ASP A N 1
ATOM 816 C CA . ASP A 1 95 ? -4.952 -13.701 7.598 1.00 88.94 95 ASP A CA 1
ATOM 817 C C . ASP A 1 95 ? -5.888 -13.050 6.569 1.00 88.94 95 ASP A C 1
ATOM 819 O O . ASP A 1 95 ? -6.766 -13.724 6.027 1.00 88.94 95 ASP A O 1
ATOM 823 N N . TYR A 1 96 ? -5.660 -11.779 6.231 1.00 91.00 96 TYR A N 1
ATOM 824 C CA . TYR A 1 96 ? -6.506 -10.999 5.321 1.00 91.00 96 TYR A CA 1
ATOM 825 C C . TYR A 1 96 ? -5.847 -10.722 3.965 1.00 91.00 96 TYR A C 1
A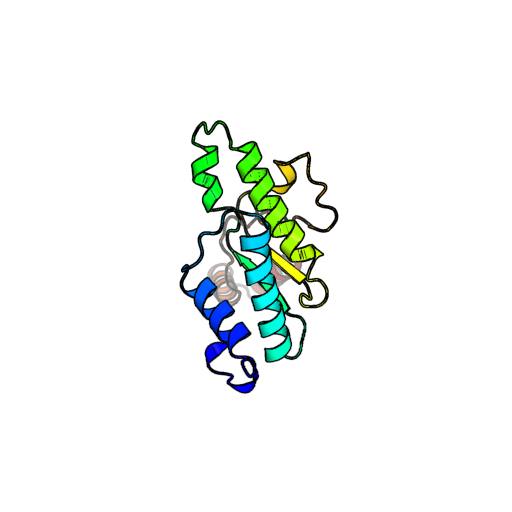TOM 827 O O . TYR A 1 96 ? -6.549 -10.464 2.985 1.00 91.00 96 TYR A O 1
ATOM 835 N N . ILE A 1 97 ? -4.514 -10.783 3.884 1.00 89.75 97 ILE A N 1
ATOM 836 C CA . ILE A 1 97 ? -3.735 -10.449 2.687 1.00 89.75 97 ILE A CA 1
ATOM 837 C C . ILE A 1 97 ? -3.142 -11.715 2.057 1.00 89.75 97 ILE A C 1
ATOM 839 O O . ILE A 1 97 ? -2.488 -12.515 2.719 1.00 89.75 97 ILE A O 1
ATOM 843 N N . SER A 1 98 ? -3.334 -11.877 0.747 1.00 91.31 98 SER A N 1
ATOM 844 C CA . SER A 1 98 ? -2.676 -12.925 -0.049 1.00 91.31 98 SER A CA 1
ATOM 845 C C . SER A 1 98 ? -1.305 -12.491 -0.564 1.00 91.31 98 SER A C 1
ATOM 847 O O . SER A 1 98 ? -0.427 -13.321 -0.782 1.00 91.31 98 SER A O 1
ATOM 849 N N . GLY A 1 99 ? -1.120 -11.191 -0.770 1.00 88.12 99 GLY A N 1
ATOM 850 C CA . GLY A 1 99 ? 0.153 -10.598 -1.144 1.00 88.12 99 GLY A CA 1
ATOM 851 C C . GLY A 1 99 ? 0.024 -9.097 -1.357 1.00 88.12 99 GLY A C 1
ATOM 852 O O . GLY A 1 99 ? -1.079 -8.548 -1.387 1.00 88.12 99 GLY A O 1
ATOM 853 N N . ALA A 1 100 ? 1.162 -8.436 -1.527 1.00 85.62 100 ALA A N 1
ATOM 854 C CA . ALA A 1 100 ? 1.200 -7.011 -1.787 1.00 85.62 100 ALA A CA 1
ATOM 855 C C . ALA A 1 100 ? 2.219 -6.645 -2.858 1.00 85.62 100 ALA A C 1
ATOM 857 O O . ALA A 1 100 ? 3.275 -7.269 -2.971 1.00 85.62 100 ALA A O 1
ATOM 858 N N . PHE A 1 101 ? 1.890 -5.612 -3.623 1.00 86.25 101 PHE A N 1
ATOM 859 C CA . PHE A 1 101 ? 2.765 -4.998 -4.602 1.00 86.25 101 PHE A CA 1
ATOM 860 C C . PHE A 1 101 ? 2.888 -3.508 -4.290 1.00 86.25 101 PHE A C 1
ATOM 862 O O . PHE A 1 101 ? 1.888 -2.803 -4.154 1.00 86.25 101 PHE A O 1
ATOM 869 N N . LEU A 1 102 ? 4.125 -3.051 -4.133 1.00 84.50 102 LEU A N 1
ATOM 870 C CA . LEU A 1 102 ? 4.474 -1.672 -3.806 1.00 84.50 102 LEU A CA 1
ATOM 871 C C . LEU A 1 102 ? 5.223 -1.090 -5.002 1.00 84.50 102 LEU A C 1
ATOM 873 O O . LEU A 1 102 ? 6.219 -1.677 -5.432 1.00 84.50 102 LEU A O 1
ATOM 877 N N . THR A 1 103 ? 4.781 0.053 -5.519 1.00 86.19 103 THR A N 1
ATOM 878 C CA . THR A 1 103 ? 5.514 0.789 -6.561 1.00 86.19 103 THR A CA 1
ATOM 879 C C . THR A 1 103 ? 6.098 2.068 -5.975 1.00 86.19 103 THR A C 1
ATOM 881 O O . THR A 1 103 ? 5.491 2.721 -5.131 1.00 86.19 103 THR A O 1
ATOM 884 N N . GLY A 1 104 ? 7.293 2.430 -6.414 1.00 80.81 104 GLY A N 1
ATOM 885 C CA . GLY A 1 104 ? 7.967 3.637 -5.965 1.00 80.81 104 GLY A CA 1
ATOM 886 C C . GLY A 1 104 ? 9.247 3.854 -6.750 1.00 80.81 104 GLY A C 1
ATOM 887 O O . GLY A 1 104 ? 9.724 2.958 -7.457 1.00 80.81 104 GLY A O 1
ATOM 888 N N . VAL A 1 105 ? 9.798 5.053 -6.631 1.00 78.69 105 VAL A N 1
ATOM 889 C CA . VAL A 1 105 ? 11.058 5.430 -7.292 1.00 78.69 105 VAL A CA 1
ATOM 890 C C . VAL A 1 105 ? 12.259 5.024 -6.434 1.00 78.69 105 VAL A C 1
ATOM 892 O O . VAL A 1 105 ? 13.358 4.756 -6.923 1.00 78.69 105 VAL A O 1
ATOM 895 N N . MET A 1 106 ? 12.042 4.931 -5.132 1.00 72.94 106 MET A N 1
ATOM 896 C CA . MET A 1 106 ? 13.034 4.736 -4.102 1.00 72.94 106 MET A CA 1
ATOM 897 C C . MET A 1 106 ? 12.960 3.331 -3.532 1.00 72.94 106 MET A C 1
ATOM 899 O O . MET A 1 106 ? 11.908 2.722 -3.324 1.00 72.94 106 MET A O 1
ATOM 903 N N . ARG A 1 107 ? 14.136 2.815 -3.190 1.00 71.25 107 ARG A N 1
ATOM 904 C CA . ARG A 1 107 ? 14.245 1.598 -2.393 1.00 71.25 107 ARG A CA 1
ATOM 905 C C . ARG A 1 107 ? 14.432 1.988 -0.945 1.00 71.25 107 ARG A C 1
ATOM 907 O O . ARG A 1 107 ? 15.543 1.882 -0.430 1.00 71.25 107 ARG A O 1
ATOM 914 N N . LEU A 1 108 ? 13.356 2.440 -0.300 1.00 69.50 108 LEU A N 1
ATOM 915 C CA . LEU A 1 108 ? 13.402 2.842 1.111 1.00 69.50 108 LEU A CA 1
ATOM 916 C C . LEU A 1 108 ? 14.018 1.753 1.991 1.00 69.50 108 LEU A C 1
ATOM 918 O O . LEU A 1 108 ? 14.771 2.048 2.911 1.00 69.50 108 LEU A O 1
ATOM 922 N N . SER A 1 109 ? 13.803 0.490 1.630 1.00 60.94 109 SER A N 1
ATOM 923 C CA . SER A 1 109 ? 14.399 -0.644 2.324 1.00 60.94 109 SER A CA 1
ATOM 924 C C . SER A 1 109 ? 15.919 -0.714 2.313 1.00 60.94 109 SER A C 1
ATOM 926 O O . SER A 1 109 ? 16.526 -1.277 3.216 1.00 60.94 109 SER A O 1
ATOM 928 N N . THR A 1 110 ? 16.544 -0.133 1.293 1.00 68.00 110 THR A N 1
ATOM 929 C CA . THR A 1 110 ? 18.001 -0.012 1.196 1.00 68.00 110 THR A CA 1
ATOM 930 C C . THR A 1 110 ? 18.523 1.242 1.890 1.00 68.00 110 THR A C 1
ATOM 932 O O . THR A 1 110 ? 19.714 1.323 2.170 1.00 68.00 110 THR A O 1
ATOM 935 N N . LEU A 1 111 ? 17.641 2.209 2.167 1.00 67.75 111 LEU A N 1
ATOM 936 C CA . LEU A 1 111 ? 17.970 3.462 2.846 1.00 67.75 111 LEU A CA 1
ATOM 937 C C . LEU A 1 111 ? 17.849 3.351 4.370 1.00 67.75 111 LEU A C 1
ATOM 939 O O . LEU A 1 111 ? 18.484 4.128 5.073 1.00 67.75 111 LEU A O 1
ATOM 943 N N . VAL A 1 112 ? 17.081 2.381 4.881 1.00 63.50 112 VAL A N 1
ATOM 944 C CA . VAL A 1 112 ? 16.914 2.129 6.320 1.00 63.50 112 VAL A CA 1
ATOM 945 C C . VAL A 1 112 ? 17.624 0.821 6.707 1.00 63.50 112 VAL A C 1
ATOM 947 O O . VAL A 1 112 ? 16.993 -0.233 6.757 1.00 63.50 112 VAL A O 1
ATOM 950 N N . PRO A 1 113 ? 18.944 0.848 6.982 1.00 55.88 113 PRO A N 1
ATOM 951 C CA . PRO A 1 113 ? 19.729 -0.360 7.264 1.00 55.88 113 PRO A CA 1
ATOM 952 C C . PRO A 1 113 ? 19.349 -1.062 8.578 1.00 55.88 113 PRO A C 1
ATOM 954 O O . PRO A 1 113 ? 19.747 -2.203 8.802 1.00 55.88 113 PRO A O 1
ATOM 957 N N . SER A 1 114 ? 18.605 -0.390 9.457 1.00 56.47 114 SER A N 1
ATOM 958 C CA . SER A 1 114 ? 18.198 -0.881 10.777 1.00 56.47 114 SER A CA 1
ATOM 959 C C . SER A 1 114 ? 16.950 -1.769 10.767 1.00 56.47 114 SER A C 1
ATOM 961 O O . SER A 1 114 ? 16.686 -2.414 11.781 1.00 56.47 114 SER A O 1
ATOM 963 N N . ILE A 1 115 ? 16.196 -1.831 9.663 1.00 56.41 115 ILE A N 1
ATOM 964 C CA . ILE A 1 115 ? 14.974 -2.638 9.568 1.00 56.41 115 ILE A CA 1
ATOM 965 C C . ILE A 1 115 ? 15.228 -3.811 8.614 1.00 56.41 115 ILE A C 1
ATOM 967 O O . ILE A 1 115 ? 15.414 -3.604 7.414 1.00 56.41 115 ILE A O 1
ATOM 971 N N . PRO A 1 116 ? 15.286 -5.058 9.110 1.00 54.25 116 PRO A N 1
ATOM 972 C CA . PRO A 1 116 ? 15.512 -6.213 8.259 1.00 54.25 116 PRO A CA 1
ATOM 973 C C . PRO A 1 116 ? 14.240 -6.536 7.464 1.00 54.25 116 PRO A C 1
ATOM 975 O O . PRO A 1 116 ? 13.357 -7.244 7.937 1.00 54.25 116 PRO A O 1
ATOM 978 N N . PHE A 1 117 ? 14.179 -6.074 6.213 1.00 59.78 117 PHE A N 1
ATOM 979 C CA . PHE A 1 117 ? 13.117 -6.408 5.255 1.00 59.78 117 PHE A CA 1
ATOM 980 C C . PHE A 1 117 ? 13.201 -7.867 4.800 1.00 59.78 117 PHE A C 1
ATOM 982 O O . PHE A 1 117 ? 13.566 -8.176 3.667 1.00 59.78 117 PHE A O 1
ATOM 989 N N . THR A 1 118 ? 12.879 -8.798 5.690 1.00 60.97 118 THR A N 1
ATOM 990 C CA . THR A 1 118 ? 13.046 -10.232 5.418 1.00 60.97 118 THR A CA 1
ATOM 991 C C . THR A 1 118 ? 12.027 -10.783 4.415 1.00 60.97 118 THR A C 1
ATOM 993 O O . THR A 1 118 ? 12.296 -11.798 3.774 1.00 60.97 118 THR A O 1
ATOM 996 N N . ARG A 1 119 ? 10.874 -10.114 4.237 1.00 66.06 119 ARG A N 1
ATOM 997 C CA . ARG A 1 119 ? 9.761 -10.581 3.383 1.00 66.06 119 ARG A CA 1
ATOM 998 C C . ARG A 1 119 ? 9.469 -9.715 2.153 1.00 66.06 119 ARG A C 1
ATOM 1000 O O . ARG A 1 119 ? 8.628 -10.099 1.343 1.00 66.06 119 ARG A O 1
ATOM 1007 N N . ILE A 1 120 ? 10.161 -8.588 1.968 1.00 72.50 120 ILE A N 1
ATOM 1008 C CA . ILE A 1 120 ? 9.988 -7.743 0.776 1.00 72.50 120 ILE A CA 1
ATOM 1009 C C . ILE A 1 120 ? 11.020 -8.137 -0.278 1.00 72.50 120 ILE A C 1
ATOM 1011 O O . ILE A 1 120 ? 12.226 -8.068 -0.053 1.00 72.50 120 ILE A O 1
ATOM 1015 N N . ARG A 1 121 ? 10.541 -8.534 -1.460 1.00 76.62 121 ARG A N 1
ATOM 1016 C CA . ARG A 1 121 ? 11.393 -8.731 -2.636 1.00 76.62 121 ARG A CA 1
ATOM 1017 C C . ARG A 1 121 ? 11.365 -7.476 -3.494 1.00 76.62 121 ARG A C 1
ATOM 1019 O O . ARG A 1 121 ? 10.300 -7.033 -3.911 1.00 76.62 121 ARG A O 1
ATOM 1026 N N . HIS A 1 122 ? 12.541 -6.925 -3.772 1.00 75.12 122 HIS A N 1
ATOM 1027 C CA . HIS A 1 122 ? 12.679 -5.761 -4.640 1.00 75.12 122 HIS A CA 1
ATOM 1028 C C . HIS A 1 122 ? 12.900 -6.194 -6.081 1.00 75.12 122 HIS A C 1
ATOM 1030 O O . HIS A 1 122 ? 13.866 -6.894 -6.376 1.00 75.12 122 HIS A O 1
ATOM 1036 N N . PHE A 1 123 ? 12.046 -5.707 -6.975 1.00 75.69 123 PHE A N 1
ATOM 1037 C CA . PHE A 1 123 ? 12.214 -5.848 -8.415 1.00 75.69 123 PHE A CA 1
ATOM 1038 C C . PHE A 1 123 ? 12.631 -4.496 -8.988 1.00 75.69 123 PHE A C 1
ATOM 1040 O O . PHE A 1 123 ? 11.973 -3.483 -8.744 1.00 75.69 123 PHE A O 1
ATOM 1047 N N . ARG A 1 124 ? 13.753 -4.445 -9.711 1.00 70.44 124 ARG A N 1
ATOM 1048 C CA . ARG A 1 124 ? 14.216 -3.207 -10.343 1.00 70.44 124 ARG A CA 1
ATOM 1049 C C . ARG A 1 124 ? 13.608 -3.130 -11.737 1.00 70.44 124 ARG A C 1
ATOM 1051 O O . ARG A 1 124 ? 14.194 -3.618 -12.692 1.00 70.44 124 ARG A O 1
ATOM 1058 N N . PHE A 1 125 ? 12.447 -2.494 -11.854 1.00 62.00 125 PHE A N 1
ATOM 1059 C CA . PHE A 1 125 ? 11.789 -2.370 -13.157 1.00 62.00 125 PHE A CA 1
ATOM 1060 C C . PHE A 1 125 ? 12.664 -1.615 -14.178 1.00 62.00 125 PHE A C 1
ATOM 1062 O O . PHE A 1 125 ? 12.708 -2.000 -15.335 1.00 62.00 125 PHE A O 1
ATOM 1069 N N . TYR A 1 126 ? 13.431 -0.609 -13.732 1.00 56.50 126 TYR A N 1
ATOM 1070 C CA . TYR A 1 126 ? 14.229 0.264 -14.608 1.00 56.50 126 TYR A CA 1
ATOM 1071 C C . TYR A 1 126 ? 15.697 -0.131 -14.845 1.00 56.50 126 TYR A C 1
ATOM 1073 O O . TYR A 1 126 ? 16.351 0.506 -15.661 1.00 56.50 126 TYR A O 1
ATOM 1081 N N . LEU A 1 127 ? 16.259 -1.107 -14.121 1.00 55.03 127 LEU A N 1
ATOM 1082 C CA . LEU A 1 127 ? 17.714 -1.366 -14.169 1.00 55.03 127 LEU A CA 1
ATOM 1083 C C . LEU A 1 127 ? 18.100 -2.748 -14.691 1.00 55.03 127 LEU A C 1
ATOM 1085 O O . LEU A 1 127 ? 19.238 -2.916 -15.117 1.00 55.03 127 LEU A O 1
ATOM 1089 N N . ASP A 1 128 ? 17.182 -3.713 -14.664 1.00 54.44 128 ASP A N 1
ATOM 1090 C CA . ASP A 1 128 ? 17.494 -5.101 -15.023 1.00 54.44 128 ASP A CA 1
ATOM 1091 C C . ASP A 1 128 ? 16.983 -5.468 -16.432 1.00 54.44 128 ASP A C 1
ATOM 1093 O O . ASP A 1 128 ? 17.147 -6.602 -16.879 1.00 54.44 128 ASP A O 1
ATOM 1097 N N . HIS A 1 129 ? 16.392 -4.508 -17.154 1.00 55.44 129 HIS A N 1
ATOM 1098 C CA . HIS A 1 129 ? 15.955 -4.668 -18.537 1.00 55.44 129 HIS A CA 1
ATOM 1099 C C . HIS A 1 129 ? 16.477 -3.503 -19.380 1.00 55.44 129 HIS A C 1
ATOM 1101 O O . HIS A 1 129 ? 16.254 -2.338 -19.044 1.00 55.44 129 HIS A O 1
ATOM 1107 N N . VAL A 1 130 ? 17.179 -3.812 -20.472 1.00 56.78 130 VAL A N 1
ATOM 1108 C CA . VAL A 1 130 ? 17.450 -2.824 -21.519 1.00 56.78 130 VAL A CA 1
ATOM 1109 C C . VAL A 1 130 ? 16.106 -2.565 -22.181 1.00 56.78 130 VAL A C 1
ATOM 1111 O O . VAL A 1 130 ? 15.660 -3.349 -23.015 1.00 56.78 130 VAL A O 1
ATOM 1114 N N . PHE A 1 131 ? 15.416 -1.507 -21.759 1.00 55.44 131 PHE A N 1
ATOM 1115 C CA . PHE A 1 131 ? 14.295 -1.009 -22.540 1.00 55.44 131 PHE A CA 1
ATOM 1116 C C . PHE A 1 131 ? 14.851 -0.678 -23.919 1.00 55.44 131 PHE A C 1
ATOM 1118 O O . PHE A 1 131 ? 15.837 0.049 -24.027 1.00 55.44 131 PHE A O 1
ATOM 1125 N N . SER A 1 132 ? 14.259 -1.263 -24.957 1.00 56.38 132 SER A N 1
ATOM 1126 C CA . SER A 1 132 ? 14.523 -0.822 -26.321 1.00 56.38 132 SER A CA 1
ATOM 1127 C C . SER A 1 132 ? 14.336 0.696 -26.368 1.00 56.38 132 SER A C 1
ATOM 1129 O O . SER A 1 132 ? 13.338 1.202 -25.850 1.00 56.38 132 SER A O 1
ATOM 1131 N N . ASP A 1 133 ? 15.269 1.419 -26.995 1.00 51.47 133 ASP A N 1
ATOM 1132 C CA . ASP A 1 133 ? 15.168 2.873 -27.217 1.00 51.47 133 ASP A CA 1
ATOM 1133 C C . ASP A 1 133 ? 13.883 3.260 -27.978 1.00 51.47 133 ASP A C 1
ATOM 1135 O O . ASP A 1 133 ? 13.480 4.424 -28.029 1.00 51.47 133 ASP A O 1
ATOM 1139 N N . PHE A 1 134 ? 13.214 2.263 -28.553 1.00 54.31 134 PHE A N 1
ATOM 1140 C CA . PHE A 1 134 ? 11.921 2.367 -29.192 1.00 54.31 134 PHE A CA 1
ATOM 1141 C C . PHE A 1 134 ? 10.858 1.817 -28.239 1.00 54.31 134 PHE A C 1
ATOM 1143 O O . PHE A 1 134 ? 10.786 0.610 -27.993 1.00 54.31 134 PHE A O 1
ATOM 1150 N N . TYR A 1 135 ? 10.017 2.715 -27.713 1.00 55.94 135 TYR A N 1
ATOM 1151 C CA . TYR A 1 135 ? 8.762 2.337 -27.066 1.00 55.94 135 TYR A CA 1
ATOM 1152 C C . TYR A 1 135 ? 8.031 1.350 -27.977 1.00 55.94 135 TYR A C 1
ATOM 1154 O O . TYR A 1 135 ? 7.856 1.629 -29.162 1.00 55.94 135 TYR A O 1
ATOM 1162 N N . GLY A 1 136 ? 7.710 0.181 -27.413 1.00 59.22 136 GLY A N 1
ATOM 1163 C CA . GLY A 1 136 ? 7.341 -1.035 -28.131 1.00 59.22 136 GLY A CA 1
ATOM 1164 C C . GLY A 1 136 ? 6.468 -0.788 -29.353 1.00 59.22 136 GLY A C 1
ATOM 1165 O O . GLY A 1 136 ? 5.343 -0.312 -29.234 1.00 59.22 136 GLY A O 1
ATOM 1166 N N . ILE A 1 137 ? 7.009 -1.153 -30.513 1.00 65.62 137 ILE A N 1
ATOM 1167 C CA . ILE A 1 137 ? 6.260 -1.275 -31.757 1.00 65.62 137 ILE A CA 1
ATOM 1168 C C . ILE A 1 137 ? 5.208 -2.362 -31.518 1.00 65.62 137 ILE A C 1
ATOM 1170 O O . ILE A 1 137 ? 5.553 -3.504 -31.204 1.00 65.62 137 ILE A O 1
ATOM 1174 N N . ALA A 1 138 ? 3.925 -2.026 -31.628 1.00 73.44 138 ALA A N 1
ATOM 1175 C CA . ALA A 1 138 ? 2.877 -3.032 -31.554 1.00 73.44 138 ALA A CA 1
ATOM 1176 C C . ALA A 1 138 ? 2.992 -3.992 -32.749 1.00 73.44 138 ALA A C 1
ATOM 1178 O O . ALA A 1 138 ? 3.405 -3.592 -33.833 1.00 73.44 138 ALA A O 1
ATOM 1179 N N . PHE A 1 139 ? 2.583 -5.257 -32.601 1.00 72.56 139 PHE A N 1
ATOM 1180 C CA . PHE A 1 139 ? 2.734 -6.253 -33.676 1.00 72.56 139 PHE A CA 1
ATOM 1181 C C . PHE A 1 139 ? 2.140 -5.813 -35.023 1.00 72.56 139 PHE A C 1
ATOM 1183 O O . PHE A 1 139 ? 2.720 -6.099 -36.065 1.00 72.56 139 PHE A O 1
ATOM 1190 N N . PHE A 1 140 ? 1.030 -5.068 -35.008 1.00 77.06 140 PHE A N 1
ATOM 1191 C CA . PHE A 1 140 ? 0.431 -4.530 -36.231 1.00 77.06 140 PHE A CA 1
ATOM 1192 C C . PHE A 1 140 ? 1.256 -3.385 -36.851 1.00 77.06 140 PHE A C 1
ATOM 1194 O O . PHE A 1 140 ? 1.266 -3.218 -38.068 1.00 77.06 140 PHE A O 1
ATOM 1201 N N . GLU A 1 141 ? 1.952 -2.594 -36.031 1.00 77.88 141 GLU A N 1
ATOM 1202 C CA . GLU A 1 141 ? 2.875 -1.553 -36.496 1.00 77.88 141 GLU A CA 1
ATOM 1203 C C . GLU A 1 141 ? 4.136 -2.192 -37.080 1.00 77.88 141 GLU A C 1
ATOM 1205 O O . GLU A 1 141 ? 4.644 -1.729 -38.101 1.00 77.88 141 GLU A O 1
ATOM 1210 N N . LEU A 1 142 ? 4.591 -3.298 -36.481 1.00 83.75 142 LEU A N 1
ATOM 1211 C CA . LEU A 1 142 ? 5.711 -4.085 -36.979 1.00 83.75 142 LEU A CA 1
ATOM 1212 C C . LEU A 1 142 ? 5.399 -4.676 -38.357 1.00 83.75 142 LEU A C 1
ATOM 1214 O O . LEU A 1 142 ? 6.221 -4.545 -39.259 1.00 83.75 142 LEU A O 1
ATOM 1218 N N . ASP A 1 143 ? 4.210 -5.256 -38.550 1.00 83.62 143 ASP A N 1
ATOM 1219 C CA . ASP A 1 143 ? 3.785 -5.770 -39.859 1.00 83.62 143 ASP A CA 1
ATOM 1220 C C . ASP A 1 143 ? 3.833 -4.690 -40.934 1.00 83.62 143 ASP A C 1
ATOM 1222 O O . ASP A 1 143 ? 4.445 -4.875 -41.987 1.00 83.62 143 ASP A O 1
ATOM 1226 N N . HIS A 1 144 ? 3.275 -3.519 -40.632 1.00 84.69 144 HIS A N 1
ATOM 1227 C CA . HIS A 1 144 ? 3.275 -2.408 -41.571 1.00 84.69 144 HIS A CA 1
ATOM 1228 C C . HIS A 1 144 ? 4.692 -1.898 -41.886 1.00 84.69 144 HIS A C 1
ATOM 1230 O O . HIS A 1 144 ? 4.990 -1.504 -43.017 1.00 84.69 144 HIS A O 1
ATOM 1236 N N . MET A 1 145 ? 5.595 -1.914 -40.902 1.00 85.31 145 MET A N 1
ATOM 1237 C CA . MET A 1 145 ? 6.998 -1.558 -41.110 1.00 85.31 145 MET A CA 1
ATOM 1238 C C . MET A 1 145 ? 7.730 -2.583 -41.977 1.00 85.31 145 MET A C 1
ATOM 1240 O O . MET A 1 145 ? 8.457 -2.182 -42.886 1.00 85.31 145 MET A O 1
ATOM 1244 N N . LEU A 1 146 ? 7.523 -3.879 -41.742 1.00 89.69 146 LEU A N 1
ATOM 1245 C CA . LEU A 1 146 ? 8.142 -4.945 -42.530 1.00 89.69 146 LEU A CA 1
ATOM 1246 C C . LEU A 1 146 ? 7.657 -4.918 -43.984 1.00 89.69 146 LEU A C 1
ATOM 1248 O O . LEU A 1 146 ? 8.478 -5.016 -44.893 1.00 89.69 146 LEU A O 1
ATOM 1252 N N . GLU A 1 147 ? 6.358 -4.702 -44.216 1.00 89.69 147 GLU A N 1
ATOM 1253 C CA . GLU A 1 147 ? 5.780 -4.507 -45.557 1.00 89.69 147 GLU A CA 1
ATOM 1254 C C . GLU A 1 147 ? 6.385 -3.311 -46.300 1.00 89.69 147 GLU A C 1
ATOM 1256 O O . GLU A 1 147 ? 6.562 -3.351 -47.518 1.00 89.69 147 GLU A O 1
ATOM 1261 N N . LYS A 1 148 ? 6.715 -2.239 -45.573 1.00 89.38 148 LYS A N 1
ATOM 1262 C CA . LYS A 1 148 ? 7.298 -1.026 -46.150 1.00 89.38 148 LYS A CA 1
ATOM 1263 C C . LYS A 1 148 ? 8.797 -1.153 -46.431 1.00 89.38 148 LYS A C 1
ATOM 1265 O O . LYS A 1 148 ? 9.283 -0.540 -47.380 1.00 89.38 148 LYS A O 1
ATOM 1270 N N . LEU A 1 149 ? 9.532 -1.864 -45.578 1.00 88.50 149 LEU A N 1
ATOM 1271 C CA . LEU A 1 149 ? 10.994 -1.960 -45.640 1.00 88.50 149 LEU A CA 1
ATOM 1272 C C . LEU A 1 149 ? 11.471 -3.064 -46.582 1.00 88.50 149 LEU A C 1
ATOM 1274 O O . LEU A 1 149 ? 12.475 -2.880 -47.267 1.00 88.50 149 LEU A O 1
ATOM 1278 N N . PHE A 1 150 ? 10.737 -4.172 -46.652 1.00 91.44 150 PHE A N 1
ATOM 1279 C CA . PHE A 1 150 ? 11.114 -5.336 -47.440 1.00 91.44 150 PHE A CA 1
ATOM 1280 C C . PHE A 1 150 ? 10.038 -5.626 -48.481 1.00 91.44 150 PHE A C 1
ATOM 1282 O O . PHE A 1 150 ? 8.892 -5.935 -48.152 1.00 91.44 150 PHE A O 1
ATOM 1289 N N . ALA A 1 151 ? 10.412 -5.551 -49.759 1.00 84.56 151 ALA A N 1
ATOM 1290 C CA . ALA A 1 151 ? 9.518 -5.910 -50.858 1.00 84.56 151 ALA A CA 1
ATOM 1291 C C . ALA A 1 151 ? 9.325 -7.433 -50.961 1.00 84.56 151 ALA A C 1
ATOM 1293 O O . ALA A 1 151 ? 8.237 -7.891 -51.320 1.00 84.56 151 ALA A O 1
ATOM 1294 N N . ASP A 1 152 ? 10.350 -8.209 -50.600 1.00 93.00 152 ASP A N 1
ATOM 1295 C CA . ASP A 1 152 ? 10.321 -9.667 -50.638 1.00 93.00 152 ASP A CA 1
ATOM 1296 C C . ASP A 1 152 ? 9.645 -10.278 -49.402 1.00 93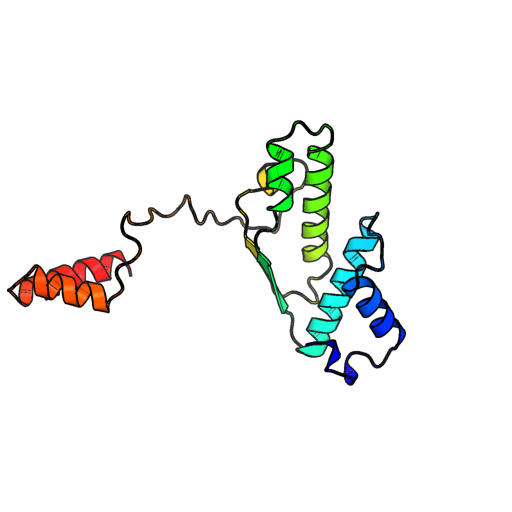.00 152 ASP A C 1
ATOM 1298 O O . ASP A 1 152 ? 9.856 -9.860 -48.266 1.00 93.00 152 ASP A O 1
ATOM 1302 N N . GLU A 1 153 ? 8.811 -11.288 -49.633 1.00 89.12 153 GLU A N 1
ATOM 1303 C CA . GLU A 1 153 ? 8.036 -11.937 -48.575 1.00 89.12 153 GLU A CA 1
ATOM 1304 C C . GLU A 1 153 ? 8.879 -12.900 -47.734 1.00 89.12 153 GLU A C 1
ATOM 1306 O O . GLU A 1 153 ? 8.616 -13.056 -46.539 1.00 89.12 153 GLU A O 1
ATOM 1311 N N . ALA A 1 154 ? 9.902 -13.529 -48.318 1.00 90.38 154 ALA A N 1
ATOM 1312 C CA . ALA A 1 154 ? 10.773 -14.424 -47.565 1.00 90.38 154 ALA A CA 1
ATOM 1313 C C . ALA A 1 154 ? 11.619 -13.632 -46.555 1.00 90.38 154 ALA A C 1
ATOM 1315 O O . ALA A 1 154 ? 11.668 -14.015 -45.387 1.00 90.38 154 ALA A O 1
ATOM 1316 N N . GLU A 1 155 ? 12.165 -12.486 -46.967 1.00 90.44 155 GLU A N 1
ATOM 1317 C CA . GLU A 1 155 ? 12.942 -11.582 -46.104 1.00 90.44 155 GLU A CA 1
ATOM 1318 C C . GLU A 1 155 ? 12.098 -10.978 -44.960 1.00 90.44 155 GLU A C 1
ATOM 1320 O O . GLU A 1 155 ? 12.554 -10.904 -43.813 1.00 90.44 155 GLU A O 1
ATOM 1325 N N . ARG A 1 156 ? 10.822 -10.636 -45.222 1.00 91.44 156 ARG A N 1
ATOM 1326 C CA . ARG A 1 156 ? 9.865 -10.233 -44.167 1.00 91.44 156 ARG A CA 1
ATOM 1327 C C . ARG A 1 156 ? 9.652 -11.334 -43.136 1.00 91.44 156 ARG A C 1
ATOM 1329 O O . ARG A 1 156 ? 9.682 -11.073 -41.935 1.00 91.44 156 ARG A O 1
ATOM 1336 N N . ASN A 1 157 ? 9.418 -12.557 -43.604 1.00 89.31 157 ASN A N 1
ATOM 1337 C CA . ASN A 1 157 ? 9.124 -13.698 -42.741 1.00 89.31 157 ASN A CA 1
ATOM 1338 C C . ASN A 1 157 ? 10.342 -14.142 -41.922 1.00 89.31 157 ASN A C 1
ATOM 1340 O O . ASN A 1 157 ? 10.183 -14.561 -40.777 1.00 89.31 157 ASN A O 1
ATOM 1344 N N . GLU A 1 158 ? 11.545 -14.054 -42.488 1.00 92.31 158 GLU A N 1
ATOM 1345 C CA . GLU A 1 158 ? 12.798 -14.321 -41.780 1.00 92.31 158 GLU A CA 1
ATOM 1346 C C . GLU A 1 158 ? 13.033 -13.288 -40.675 1.00 92.31 158 GLU A C 1
ATOM 1348 O O . GLU A 1 158 ? 13.139 -13.657 -39.506 1.00 92.31 158 GLU A O 1
ATOM 1353 N N . THR A 1 159 ? 12.961 -11.998 -41.014 1.00 87.56 159 THR A N 1
ATOM 1354 C CA . THR A 1 159 ? 13.128 -10.901 -40.048 1.00 87.56 159 THR A CA 1
ATOM 1355 C C . THR A 1 159 ? 12.086 -10.969 -38.925 1.00 87.56 159 THR A C 1
ATOM 1357 O O . THR A 1 159 ? 12.410 -10.791 -37.751 1.00 87.56 159 THR A O 1
ATOM 1360 N N . ARG A 1 160 ? 10.826 -11.287 -39.253 1.00 86.44 160 ARG A N 1
ATOM 1361 C CA . ARG A 1 160 ? 9.759 -11.481 -38.260 1.00 86.44 160 ARG A CA 1
ATOM 1362 C C . ARG A 1 160 ? 10.078 -12.616 -37.288 1.00 86.44 160 ARG A C 1
ATOM 1364 O O . ARG A 1 160 ? 9.884 -12.448 -36.090 1.00 86.44 160 ARG A O 1
ATOM 1371 N N . ARG A 1 161 ? 10.608 -13.743 -37.775 1.00 88.25 161 ARG A N 1
ATOM 1372 C CA . ARG A 1 161 ? 11.010 -14.869 -36.913 1.00 88.25 161 ARG A CA 1
ATOM 1373 C C . ARG A 1 161 ? 12.149 -14.503 -35.969 1.00 88.25 161 ARG A C 1
ATOM 1375 O O . ARG A 1 161 ? 12.128 -14.947 -34.827 1.00 88.25 161 ARG A O 1
ATOM 1382 N N . GLU A 1 162 ? 13.124 -13.721 -36.425 1.00 87.81 162 GLU A N 1
ATOM 1383 C CA . GLU A 1 162 ? 14.222 -13.255 -35.570 1.00 87.81 162 GLU A CA 1
ATOM 1384 C C . GLU A 1 162 ? 13.721 -12.331 -34.455 1.00 87.81 162 GLU A C 1
ATOM 1386 O O . GLU A 1 162 ? 14.108 -12.496 -33.298 1.00 87.81 162 GLU A O 1
ATOM 1391 N N . ILE A 1 163 ? 12.812 -11.408 -34.785 1.00 83.56 163 ILE A N 1
ATOM 1392 C CA . ILE A 1 163 ? 12.182 -10.514 -33.806 1.00 83.56 163 ILE A CA 1
ATOM 1393 C C . ILE A 1 163 ? 11.341 -11.320 -32.808 1.00 83.56 163 ILE A C 1
ATOM 1395 O O . ILE A 1 163 ? 11.505 -11.150 -31.600 1.00 83.56 163 ILE A O 1
ATOM 1399 N N . ASP A 1 164 ? 10.491 -12.231 -33.289 1.00 83.44 164 ASP A N 1
ATOM 1400 C CA . ASP A 1 164 ? 9.653 -13.077 -32.433 1.00 83.44 164 ASP A CA 1
ATOM 1401 C C . ASP A 1 164 ? 10.512 -13.951 -31.495 1.00 83.44 164 ASP A C 1
ATOM 1403 O O . ASP A 1 164 ? 10.163 -14.124 -30.332 1.00 83.44 164 ASP A O 1
ATOM 1407 N N . ALA A 1 165 ? 11.664 -14.457 -31.954 1.00 82.69 165 ALA A N 1
ATOM 1408 C CA . ALA A 1 165 ? 12.588 -15.243 -31.132 1.00 82.69 165 ALA A CA 1
ATOM 1409 C C . ALA A 1 165 ? 13.343 -14.415 -30.076 1.00 82.69 165 ALA A C 1
ATOM 1411 O O . ALA A 1 165 ? 13.725 -14.958 -29.042 1.00 82.69 165 ALA A O 1
ATOM 1412 N N . TYR A 1 166 ? 13.577 -13.123 -30.322 1.00 76.25 166 TYR A N 1
ATOM 1413 C CA . TYR A 1 166 ? 14.234 -12.225 -29.366 1.00 76.25 166 TYR A CA 1
ATOM 1414 C C . TYR A 1 166 ? 13.307 -11.814 -28.210 1.00 76.25 166 TYR A C 1
ATOM 1416 O O . TYR A 1 166 ? 13.777 -11.585 -27.096 1.00 76.25 166 TYR A O 1
ATOM 1424 N N . TYR A 1 167 ? 11.999 -11.719 -28.475 1.00 69.38 167 TYR A N 1
ATOM 1425 C CA . TYR A 1 167 ? 10.984 -11.290 -27.505 1.00 69.38 167 TYR A CA 1
ATOM 1426 C C . TYR A 1 167 ? 10.165 -12.438 -26.876 1.00 69.38 167 TYR A C 1
ATOM 1428 O O . TYR A 1 167 ? 9.267 -12.156 -26.078 1.00 69.38 167 TYR A O 1
ATOM 1436 N N . ALA A 1 168 ? 10.452 -13.700 -27.221 1.00 59.31 168 ALA A N 1
ATOM 1437 C CA . ALA A 1 168 ? 9.859 -14.904 -26.620 1.00 59.31 168 ALA A CA 1
ATOM 1438 C C . ALA A 1 168 ? 10.541 -15.304 -25.301 1.00 59.31 168 ALA A C 1
ATOM 1440 O O . ALA A 1 168 ? 9.808 -15.741 -24.382 1.00 59.31 168 ALA A O 1
#